Protein AF-W6W4F6-F1 (afdb_monomer_lite)

Foldseek 3Di:
DPDPPDDPCVPCVRQVWDWDDDVLEIEIEHELVCQCSCVDPPNVVVQQVCQQVSVVVVHWYWYDRPPDIDTNHHD
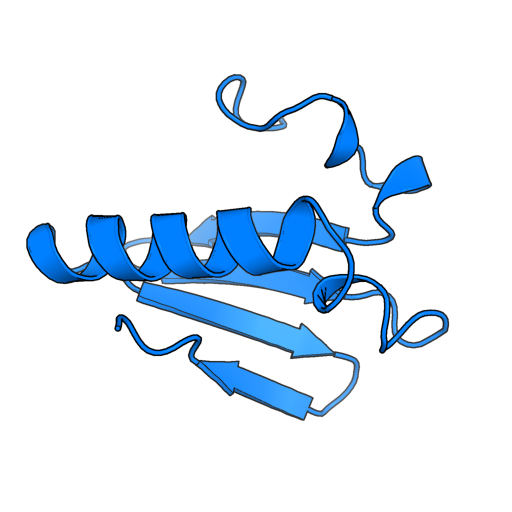
Radius of gyration: 11.51 Å; chains: 1; bounding box: 29×25×23 Å

Secondary structure (DSSP, 8-state):
---TTS-GGG-HHHHSEEEEEETTEEEEEEPTTSTTGGGSTTHHHHHHHHHHHHHHTT-EEEEEETTEEEEE---

Structure (mmCIF, N/CA/C/O backbone):
data_AF-W6W4F6-F1
#
_entry.id   AF-W6W4F6-F1
#
loop_
_atom_site.group_PDB
_atom_site.id
_atom_site.type_symbol
_atom_site.label_atom_id
_atom_site.label_alt_id
_atom_site.label_comp_id
_atom_site.label_asym_id
_atom_site.label_entity_id
_atom_site.label_seq_id
_atom_site.pdbx_PDB_ins_code
_atom_site.Cartn_x
_atom_site.Cartn_y
_atom_site.Cartn_z
_atom_site.occupancy
_atom_site.B_iso_or_equiv
_atom_site.auth_seq_id
_atom_site.auth_comp_id
_atom_site.auth_asym_id
_atom_site.auth_atom_id
_atom_site.pdbx_PDB_model_num
ATOM 1 N N . MET A 1 1 ? 1.941 15.409 -4.459 1.00 40.16 1 MET A N 1
ATOM 2 C CA . MET A 1 1 ? 1.994 15.987 -3.105 1.00 40.16 1 MET A CA 1
ATOM 3 C C . MET A 1 1 ? 1.758 14.807 -2.185 1.00 40.16 1 MET A C 1
ATOM 5 O O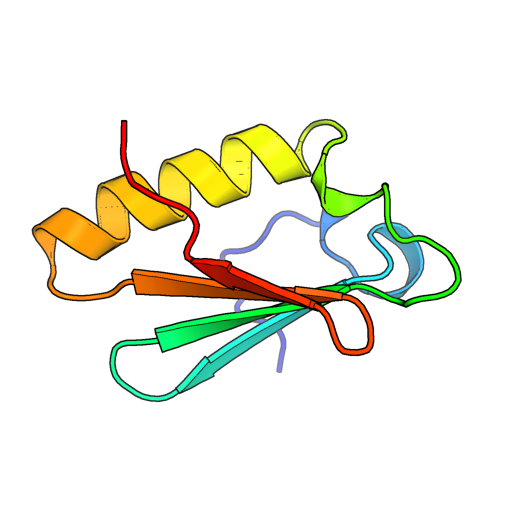 . MET A 1 1 ? 0.689 14.226 -2.269 1.00 40.16 1 MET A O 1
ATOM 9 N N . THR A 1 2 ? 2.801 14.327 -1.510 1.00 41.78 2 THR A N 1
ATOM 10 C CA . THR A 1 2 ? 2.707 13.217 -0.553 1.00 41.78 2 THR A CA 1
ATOM 11 C C . THR A 1 2 ? 1.799 13.664 0.584 1.00 41.78 2 THR A C 1
ATOM 13 O O . THR A 1 2 ? 1.984 14.765 1.104 1.00 41.78 2 THR A O 1
ATOM 16 N N . ASP A 1 3 ? 0.796 12.856 0.912 1.00 49.50 3 ASP A N 1
ATOM 17 C CA . ASP A 1 3 ? -0.065 13.088 2.068 1.00 49.50 3 ASP A CA 1
ATOM 18 C C . ASP A 1 3 ? 0.812 13.299 3.309 1.00 49.50 3 ASP A C 1
ATOM 20 O O . ASP A 1 3 ? 1.678 12.480 3.617 1.00 49.50 3 ASP A O 1
ATOM 24 N N . THR A 1 4 ? 0.625 14.413 4.018 1.00 49.88 4 THR A N 1
ATOM 25 C CA . THR A 1 4 ? 1.440 14.801 5.187 1.00 49.88 4 THR A CA 1
ATOM 26 C C . THR A 1 4 ? 1.218 13.902 6.410 1.00 49.88 4 THR A C 1
ATOM 28 O O . THR A 1 4 ? 1.754 14.170 7.480 1.00 49.88 4 THR A O 1
ATOM 31 N N . THR A 1 5 ? 0.401 12.857 6.275 1.00 59.22 5 THR A N 1
ATOM 32 C CA . THR A 1 5 ? 0.051 11.899 7.329 1.00 59.22 5 THR A CA 1
ATOM 33 C C . THR A 1 5 ? 0.893 10.627 7.299 1.00 59.22 5 THR A C 1
ATOM 35 O O . THR A 1 5 ? 0.736 9.784 8.178 1.00 59.22 5 THR A O 1
ATOM 38 N N . VAL A 1 6 ? 1.755 10.456 6.295 1.00 67.44 6 VAL A N 1
ATOM 39 C CA . VAL A 1 6 ? 2.583 9.256 6.141 1.00 67.44 6 VAL A CA 1
ATOM 40 C C . VAL A 1 6 ? 3.983 9.524 6.710 1.00 67.44 6 VAL A C 1
ATOM 42 O O . VAL A 1 6 ? 4.560 10.574 6.430 1.00 67.44 6 VAL A O 1
ATOM 45 N N . SER A 1 7 ? 4.509 8.601 7.532 1.00 78.88 7 SER A N 1
ATOM 46 C CA . SER A 1 7 ? 5.838 8.716 8.170 1.00 78.88 7 SER A CA 1
ATOM 47 C C . SER A 1 7 ? 6.942 9.027 7.149 1.00 78.88 7 SER A C 1
ATOM 49 O O . SER A 1 7 ? 6.856 8.623 5.988 1.00 78.88 7 SER A O 1
ATOM 51 N N . GLU A 1 8 ? 8.021 9.683 7.586 1.00 86.88 8 GLU A N 1
ATOM 52 C CA . GLU A 1 8 ? 9.202 9.949 6.753 1.00 86.88 8 GLU A CA 1
ATOM 53 C C . GLU A 1 8 ? 9.815 8.669 6.162 1.00 86.88 8 GLU A C 1
ATOM 55 O O . GLU A 1 8 ? 10.405 8.727 5.081 1.00 86.88 8 GLU A O 1
ATOM 60 N N . ASP A 1 9 ? 9.620 7.520 6.816 1.00 89.69 9 ASP A N 1
ATOM 61 C CA . ASP A 1 9 ? 10.061 6.204 6.336 1.00 89.69 9 ASP A CA 1
ATOM 62 C C . ASP A 1 9 ? 9.443 5.839 4.979 1.00 89.69 9 ASP A C 1
ATOM 64 O O . ASP A 1 9 ? 10.058 5.144 4.173 1.00 89.69 9 ASP A O 1
ATOM 68 N N . TRP A 1 10 ? 8.248 6.354 4.675 1.00 92.44 10 TRP A N 1
ATOM 69 C CA . TRP A 1 10 ? 7.537 6.084 3.425 1.00 92.44 10 TRP A CA 1
ATOM 70 C C . TRP A 1 10 ? 8.018 6.911 2.236 1.00 92.44 10 TRP A C 1
ATOM 72 O O . TRP A 1 10 ? 7.504 6.727 1.128 1.00 92.44 10 TRP A O 1
ATOM 82 N N . GLN A 1 11 ? 9.005 7.794 2.419 1.00 91.50 11 GLN A N 1
ATOM 83 C CA . GLN A 1 11 ? 9.618 8.513 1.305 1.00 91.50 11 GLN A CA 1
ATOM 84 C C . GLN A 1 11 ? 10.021 7.527 0.195 1.00 91.50 11 GLN A C 1
ATOM 86 O O . GLN A 1 11 ? 10.765 6.587 0.478 1.00 91.50 11 GLN A O 1
ATOM 91 N N . PRO A 1 12 ? 9.613 7.735 -1.073 1.00 93.25 12 PRO A N 1
ATOM 92 C CA . PRO A 1 12 ? 9.759 6.709 -2.113 1.00 93.25 12 PRO A CA 1
ATOM 93 C C . PRO A 1 12 ? 11.198 6.239 -2.347 1.00 93.25 12 PRO A C 1
ATOM 95 O O . PRO A 1 12 ? 11.445 5.078 -2.664 1.00 93.25 12 PRO A O 1
ATOM 98 N N . LEU A 1 13 ? 12.174 7.131 -2.155 1.00 92.19 13 LEU A N 1
ATOM 99 C CA . LEU A 1 13 ? 13.593 6.795 -2.278 1.00 92.19 13 LEU A CA 1
ATOM 100 C C . LEU A 1 13 ? 14.076 5.820 -1.190 1.00 92.19 13 LEU A C 1
ATOM 102 O O . LEU A 1 13 ? 15.011 5.060 -1.456 1.00 92.19 13 LEU A O 1
ATOM 106 N N . LEU A 1 14 ? 13.442 5.831 -0.012 1.00 93.12 14 LEU A N 1
ATOM 107 C CA . LEU A 1 14 ? 13.732 4.964 1.133 1.00 93.12 14 LEU A CA 1
ATOM 108 C C . LEU A 1 14 ? 12.882 3.690 1.095 1.00 93.12 14 LEU A C 1
ATOM 110 O O . LEU A 1 14 ? 13.429 2.588 1.075 1.00 93.12 14 LEU A O 1
ATOM 114 N N . SER A 1 15 ? 11.560 3.846 1.027 1.00 95.62 15 SER A N 1
ATOM 115 C CA . SER A 1 15 ? 10.594 2.746 1.091 1.00 95.62 15 SER A CA 1
ATOM 116 C C . SER A 1 15 ? 10.571 1.880 -0.162 1.00 95.62 15 SER A C 1
ATOM 118 O O . SER A 1 15 ? 10.168 0.722 -0.095 1.00 95.62 15 SER A O 1
ATOM 120 N N . LYS A 1 16 ? 11.004 2.437 -1.303 1.00 97.44 16 LYS A N 1
ATOM 121 C CA . LYS A 1 16 ? 10.812 1.851 -2.638 1.00 97.44 16 LYS A CA 1
ATOM 122 C C . LYS A 1 16 ? 9.335 1.655 -2.978 1.00 97.44 16 LYS A C 1
ATOM 124 O O . LYS A 1 16 ? 8.975 0.765 -3.742 1.00 97.44 16 LYS A O 1
ATOM 129 N N . MET A 1 17 ? 8.478 2.492 -2.394 1.00 96.88 17 MET A N 1
ATOM 130 C CA . MET A 1 17 ? 7.037 2.434 -2.579 1.00 96.88 17 MET A CA 1
ATOM 131 C C . MET A 1 17 ? 6.449 3.809 -2.883 1.00 96.88 17 MET A C 1
ATOM 133 O O . MET A 1 17 ? 6.927 4.838 -2.405 1.00 96.88 17 MET A O 1
ATOM 137 N N . LEU A 1 18 ? 5.376 3.818 -3.669 1.00 95.12 18 LEU A N 1
ATOM 138 C CA . LEU A 1 18 ? 4.511 4.980 -3.863 1.00 95.12 18 LEU A CA 1
ATOM 139 C C . LEU A 1 18 ? 3.145 4.703 -3.250 1.00 95.12 18 LEU A C 1
ATOM 141 O O . LEU A 1 18 ? 2.597 3.620 -3.424 1.00 95.12 18 LEU A O 1
ATOM 145 N N . VAL A 1 19 ? 2.590 5.708 -2.577 1.00 93.88 19 VAL A N 1
ATOM 146 C CA . VAL A 1 19 ? 1.282 5.643 -1.919 1.00 93.88 19 VAL A CA 1
ATOM 147 C C . VAL A 1 19 ? 0.406 6.761 -2.463 1.00 93.88 19 VAL A C 1
ATOM 149 O O . VAL A 1 19 ? 0.838 7.915 -2.501 1.00 93.88 19 VAL A O 1
ATOM 152 N N . TYR A 1 20 ? -0.813 6.441 -2.889 1.00 92.06 20 TYR A N 1
ATOM 153 C CA . TYR A 1 20 ? -1.795 7.449 -3.293 1.00 92.06 20 TYR A CA 1
ATOM 154 C C . TYR A 1 20 ? -3.236 6.944 -3.161 1.00 92.06 20 TYR A C 1
ATOM 156 O O . TYR A 1 20 ? -3.511 5.750 -3.277 1.00 92.06 20 TYR A O 1
ATOM 164 N N . GLU A 1 21 ? -4.173 7.867 -2.945 1.00 92.62 21 GLU A N 1
ATOM 165 C CA . GLU A 1 21 ? -5.606 7.568 -2.858 1.00 92.62 21 GLU A CA 1
ATOM 166 C C . GLU A 1 21 ? -6.326 7.756 -4.203 1.00 92.62 21 GLU A C 1
ATOM 168 O O . GLU A 1 21 ? -6.076 8.709 -4.944 1.00 92.62 21 GLU A O 1
ATOM 173 N N . GLN A 1 22 ? -7.270 6.862 -4.501 1.00 90.38 22 GLN A N 1
ATOM 174 C CA . GLN A 1 22 ? -8.207 6.950 -5.620 1.00 90.38 22 GLN A CA 1
ATOM 175 C C . GLN A 1 22 ? -9.603 6.521 -5.158 1.00 90.38 22 GLN A C 1
ATOM 177 O O . GLN A 1 22 ? -9.942 5.337 -5.132 1.00 90.38 22 GLN A O 1
ATOM 182 N N . GLY A 1 23 ? -10.438 7.492 -4.782 1.00 94.19 23 GLY A N 1
ATOM 183 C CA . GLY A 1 23 ? -11.767 7.205 -4.237 1.00 94.19 23 GLY A CA 1
ATOM 184 C C . GLY A 1 23 ? -11.670 6.360 -2.955 1.00 94.19 23 GLY A C 1
ATOM 185 O O . GLY A 1 23 ? -11.007 6.792 -2.013 1.00 94.19 23 GLY A O 1
ATOM 186 N N . PRO A 1 24 ? -12.314 5.178 -2.877 1.00 95.88 24 PRO A N 1
ATOM 187 C CA . PRO A 1 24 ? -12.223 4.311 -1.702 1.00 95.88 24 PRO A CA 1
ATOM 188 C C . PRO A 1 24 ? -10.911 3.510 -1.617 1.00 95.88 24 PRO A C 1
ATOM 190 O O . PRO A 1 24 ? -10.660 2.874 -0.596 1.00 95.88 24 PRO A O 1
ATOM 193 N N . GLN A 1 25 ? -10.083 3.508 -2.665 1.00 97.19 25 GLN A N 1
ATOM 194 C CA . GLN A 1 25 ? -8.867 2.702 -2.728 1.00 97.19 25 GLN A CA 1
ATOM 195 C C . GLN A 1 25 ? -7.636 3.511 -2.309 1.00 97.19 25 GLN A C 1
ATOM 197 O O . GLN A 1 25 ? -7.316 4.525 -2.929 1.00 97.19 25 GLN A O 1
ATOM 202 N N . LEU A 1 26 ? -6.890 3.014 -1.326 1.00 96.19 26 LEU A N 1
ATOM 203 C CA . LEU A 1 26 ? -5.499 3.393 -1.095 1.00 96.19 26 LEU A CA 1
ATOM 204 C C . LEU A 1 26 ? -4.604 2.439 -1.895 1.00 96.19 26 LEU A C 1
ATOM 206 O O . LEU A 1 26 ? -4.667 1.224 -1.711 1.00 96.19 26 LEU A O 1
ATOM 210 N N . THR A 1 27 ? -3.799 2.979 -2.804 1.00 96.56 27 THR A N 1
ATOM 211 C CA . THR A 1 27 ? -2.945 2.192 -3.700 1.00 96.56 27 THR A CA 1
ATOM 212 C C . THR A 1 27 ? -1.491 2.300 -3.292 1.00 96.56 27 THR A C 1
ATOM 214 O O . THR A 1 27 ? -0.979 3.406 -3.115 1.00 96.56 27 THR A O 1
ATOM 217 N N . ILE A 1 28 ? -0.836 1.146 -3.188 1.00 97.19 28 ILE A N 1
ATOM 218 C CA . ILE A 1 28 ? 0.584 1.014 -2.884 1.00 97.19 28 ILE A CA 1
ATOM 219 C C . ILE A 1 28 ? 1.261 0.387 -4.092 1.00 97.19 28 ILE A C 1
ATOM 221 O O . ILE A 1 28 ? 0.917 -0.726 -4.478 1.00 97.19 28 ILE A O 1
ATOM 225 N N . LEU A 1 29 ? 2.209 1.091 -4.697 1.00 97.12 29 LEU A N 1
ATOM 226 C CA . LEU A 1 29 ? 3.043 0.540 -5.761 1.00 97.12 29 LEU A CA 1
ATOM 227 C C . LEU A 1 29 ? 4.404 0.202 -5.170 1.00 97.12 29 LEU A C 1
ATOM 229 O O . LEU A 1 29 ? 5.097 1.104 -4.705 1.00 97.12 29 LEU A O 1
ATOM 233 N N . VAL A 1 30 ? 4.771 -1.072 -5.191 1.00 98.00 30 VAL A N 1
ATOM 234 C CA . VAL A 1 30 ? 6.084 -1.569 -4.781 1.00 98.00 30 VAL A CA 1
ATOM 235 C C . VAL A 1 30 ? 6.989 -1.618 -6.001 1.00 98.00 30 VAL A C 1
ATOM 237 O O . VAL A 1 30 ? 6.598 -2.120 -7.057 1.00 98.00 30 VAL A O 1
ATOM 240 N N . ASP A 1 31 ? 8.201 -1.094 -5.849 1.00 97.31 31 ASP A N 1
ATOM 241 C CA . ASP A 1 31 ? 9.266 -1.262 -6.829 1.00 97.31 31 ASP A CA 1
ATOM 242 C C . ASP A 1 31 ? 9.529 -2.764 -7.065 1.00 97.31 31 ASP A C 1
ATOM 244 O O . ASP A 1 31 ? 9.881 -3.474 -6.116 1.00 97.31 31 ASP A O 1
ATOM 248 N N . PRO A 1 32 ? 9.369 -3.273 -8.300 1.00 95.81 32 PRO A N 1
ATOM 249 C CA . PRO A 1 32 ? 9.567 -4.688 -8.602 1.00 95.81 32 PRO A CA 1
ATOM 250 C C . PRO A 1 32 ? 11.011 -5.166 -8.391 1.00 95.81 32 PRO A C 1
ATOM 252 O O . PRO A 1 32 ? 11.212 -6.364 -8.208 1.00 95.81 32 PRO A O 1
ATOM 255 N N . ASP A 1 33 ? 12.001 -4.266 -8.358 1.00 97.06 33 ASP A N 1
ATOM 256 C CA . ASP A 1 33 ? 13.385 -4.616 -8.004 1.00 97.06 33 ASP A CA 1
ATOM 257 C C . ASP A 1 33 ? 13.554 -4.856 -6.489 1.00 97.06 33 ASP A C 1
ATOM 259 O O . ASP A 1 33 ? 14.570 -5.391 -6.037 1.00 97.06 33 ASP A O 1
ATOM 263 N N . HIS A 1 34 ? 12.551 -4.481 -5.688 1.00 96.81 34 HIS A N 1
ATOM 264 C CA . HIS A 1 34 ? 12.542 -4.574 -4.230 1.00 96.81 34 HIS A CA 1
ATOM 265 C C . HIS A 1 34 ? 11.217 -5.166 -3.689 1.00 96.81 34 HIS A C 1
ATOM 267 O O . HIS A 1 34 ? 10.591 -4.571 -2.803 1.00 96.81 34 HIS A O 1
ATOM 273 N N . PRO A 1 35 ? 10.792 -6.359 -4.152 1.00 96.50 35 PRO A N 1
ATOM 274 C CA . PRO A 1 35 ? 9.436 -6.883 -3.945 1.00 96.50 35 PRO A CA 1
ATOM 275 C C . PRO A 1 35 ? 9.105 -7.215 -2.482 1.00 96.50 35 PRO A C 1
ATOM 277 O O . PRO A 1 35 ? 7.938 -7.255 -2.100 1.00 96.50 35 PRO A O 1
ATOM 280 N N . ASP A 1 36 ? 10.121 -7.409 -1.640 1.00 96.25 36 ASP A N 1
ATOM 281 C CA . ASP A 1 36 ? 9.952 -7.759 -0.226 1.00 96.25 36 ASP A CA 1
ATOM 282 C C . ASP A 1 36 ? 9.949 -6.536 0.705 1.00 96.25 36 ASP A C 1
ATOM 284 O O . ASP A 1 36 ? 9.796 -6.682 1.919 1.00 96.25 36 ASP A O 1
ATOM 288 N N . MET A 1 37 ? 10.147 -5.317 0.183 1.00 96.06 37 MET A N 1
ATOM 289 C CA . MET A 1 37 ? 10.259 -4.118 1.026 1.00 96.06 37 MET A CA 1
ATOM 290 C C . MET A 1 37 ? 8.995 -3.848 1.839 1.00 96.06 37 MET A C 1
ATOM 292 O O . MET A 1 37 ? 9.103 -3.525 3.017 1.00 96.06 37 MET A O 1
ATOM 296 N N . TRP A 1 38 ? 7.813 -4.053 1.258 1.00 96.12 38 TRP A N 1
ATOM 297 C CA . TRP A 1 38 ? 6.529 -3.807 1.923 1.00 96.12 38 TRP A CA 1
ATOM 298 C C . TRP A 1 38 ? 6.258 -4.728 3.124 1.00 96.12 38 TRP A C 1
ATOM 300 O O . TRP A 1 38 ? 5.431 -4.403 3.970 1.00 96.12 38 TRP A O 1
ATOM 310 N N . GLN A 1 39 ? 6.951 -5.868 3.212 1.00 96.69 39 GLN A N 1
ATOM 311 C CA . GLN A 1 39 ? 6.817 -6.824 4.318 1.00 96.69 39 GLN A CA 1
ATOM 312 C C . GLN A 1 39 ? 7.690 -6.457 5.522 1.00 96.69 39 GLN A C 1
ATOM 314 O O . GLN A 1 39 ? 7.580 -7.072 6.581 1.00 96.69 39 GLN A O 1
ATOM 319 N N . LYS A 1 40 ? 8.594 -5.486 5.367 1.00 96.88 40 LYS A N 1
ATOM 320 C CA . LYS A 1 40 ? 9.467 -5.031 6.449 1.00 96.88 40 LYS A CA 1
ATOM 321 C C . LYS A 1 40 ? 8.746 -4.012 7.317 1.00 96.88 40 LYS A C 1
ATOM 323 O O . LYS A 1 40 ? 7.868 -3.290 6.855 1.00 96.88 40 LYS A O 1
ATOM 328 N N . GLU A 1 41 ? 9.177 -3.913 8.567 1.00 94.75 41 GLU A N 1
ATOM 329 C CA . GLU A 1 41 ? 8.759 -2.822 9.441 1.00 94.75 41 GLU A CA 1
ATOM 330 C C . GLU A 1 41 ? 9.417 -1.495 9.017 1.00 94.75 41 GLU A C 1
ATOM 332 O O . GLU A 1 41 ? 10.576 -1.508 8.582 1.00 94.75 41 GLU A O 1
ATOM 337 N N . PRO A 1 42 ? 8.708 -0.356 9.141 1.00 94.75 42 PRO A N 1
ATOM 338 C CA . PRO A 1 42 ? 7.354 -0.214 9.707 1.00 94.75 42 PRO A CA 1
ATOM 339 C C . PRO A 1 42 ? 6.211 -0.501 8.711 1.00 94.75 42 PRO A C 1
ATOM 341 O O . PRO A 1 42 ? 5.037 -0.496 9.078 1.00 94.75 42 PRO A O 1
ATOM 344 N N . TYR A 1 43 ? 6.539 -0.747 7.441 1.00 95.56 43 TYR A N 1
ATO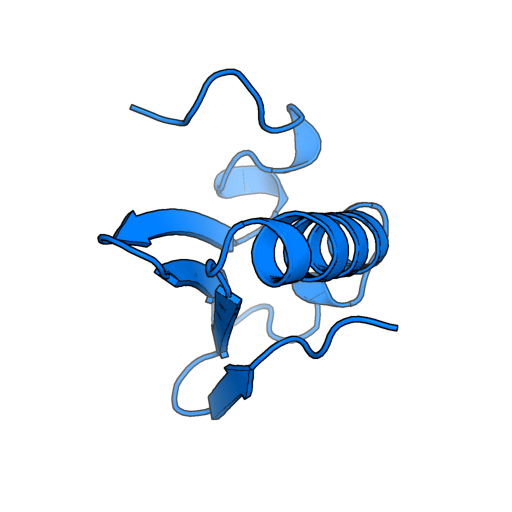M 345 C CA . TYR A 1 43 ? 5.576 -0.760 6.339 1.00 95.56 43 TYR A CA 1
ATOM 346 C C . TYR A 1 43 ? 4.487 -1.817 6.493 1.00 95.56 43 TYR A C 1
ATOM 348 O O . TYR A 1 43 ? 3.319 -1.526 6.254 1.00 95.56 43 TYR A O 1
ATOM 356 N N . PHE A 1 44 ? 4.847 -3.029 6.916 1.00 96.00 44 PHE A N 1
ATOM 357 C CA . PHE A 1 44 ? 3.870 -4.100 7.096 1.00 96.00 44 PHE A CA 1
ATOM 358 C C . PHE A 1 44 ? 2.809 -3.737 8.145 1.00 96.00 44 PHE A C 1
ATOM 360 O O . PHE A 1 44 ? 1.609 -3.858 7.884 1.00 96.00 44 PHE A O 1
ATOM 367 N N . SER A 1 45 ? 3.242 -3.231 9.304 1.00 95.25 45 SER A N 1
ATOM 368 C CA . SER A 1 45 ? 2.338 -2.779 10.365 1.00 95.25 45 SER A CA 1
ATOM 369 C C . SER A 1 45 ? 1.464 -1.606 9.920 1.00 95.25 45 SER A C 1
ATOM 371 O O . SER A 1 45 ? 0.262 -1.593 10.195 1.00 95.25 45 SER A O 1
ATOM 373 N N . ASP A 1 46 ? 2.034 -0.651 9.186 1.00 95.75 46 ASP A N 1
ATOM 374 C CA . ASP A 1 46 ? 1.302 0.501 8.659 1.00 95.75 46 ASP A CA 1
ATOM 375 C C . ASP A 1 46 ? 0.221 0.081 7.653 1.00 95.75 46 ASP A C 1
ATOM 377 O O . ASP A 1 46 ? -0.928 0.510 7.762 1.00 95.75 46 ASP A O 1
ATOM 381 N N . LEU A 1 47 ? 0.547 -0.821 6.721 1.00 96.12 47 LEU A N 1
ATOM 382 C CA . LEU A 1 47 ? -0.409 -1.371 5.755 1.00 96.12 47 LEU A CA 1
ATOM 383 C C . LEU A 1 47 ? -1.581 -2.062 6.453 1.00 96.12 47 LEU A C 1
ATOM 385 O O . LEU A 1 47 ? -2.738 -1.862 6.073 1.00 96.12 47 LEU A O 1
ATOM 389 N N . GLN A 1 48 ? -1.293 -2.841 7.497 1.00 97.31 48 GLN A N 1
ATOM 390 C CA . GLN A 1 48 ? -2.322 -3.514 8.280 1.00 97.31 48 GLN A CA 1
ATOM 391 C C . GLN A 1 48 ? -3.209 -2.512 9.031 1.00 97.31 48 GLN A C 1
ATOM 393 O O . GLN A 1 48 ? -4.435 -2.654 9.056 1.00 97.31 48 GLN A O 1
ATOM 398 N N . ALA A 1 49 ? -2.611 -1.468 9.610 1.00 95.88 49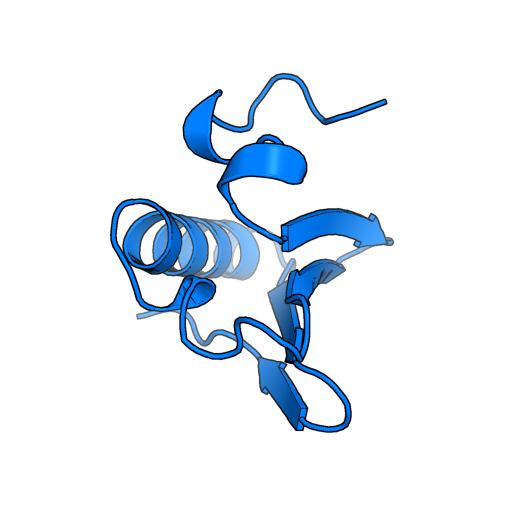 ALA A N 1
ATOM 399 C CA . ALA A 1 49 ? -3.344 -0.401 10.281 1.00 95.88 49 ALA A CA 1
ATOM 400 C C . ALA A 1 49 ? -4.253 0.361 9.305 1.00 95.88 49 ALA A C 1
ATOM 402 O O . ALA A 1 49 ? -5.417 0.620 9.621 1.00 95.88 49 ALA A O 1
ATOM 403 N N . TRP A 1 50 ? -3.764 0.675 8.104 1.00 95.62 50 TRP A N 1
ATOM 404 C CA . TRP A 1 50 ? -4.553 1.338 7.066 1.00 95.62 50 TRP A CA 1
ATOM 405 C C . TRP A 1 50 ? -5.702 0.469 6.567 1.00 95.62 50 TRP A C 1
ATOM 407 O O . TRP A 1 50 ? -6.805 0.986 6.398 1.00 95.62 50 TRP A O 1
ATOM 417 N N . ALA A 1 51 ? -5.494 -0.840 6.399 1.00 97.19 51 ALA A N 1
ATOM 418 C CA . ALA A 1 51 ? -6.568 -1.770 6.057 1.00 97.19 51 ALA A CA 1
ATOM 419 C C . ALA A 1 51 ? -7.653 -1.804 7.149 1.00 97.19 51 ALA A C 1
ATOM 421 O O . ALA A 1 51 ? -8.838 -1.665 6.847 1.00 97.19 51 ALA A O 1
ATOM 422 N N . ASN A 1 52 ? -7.251 -1.881 8.422 1.00 96.94 52 ASN A N 1
ATOM 423 C CA . ASN A 1 52 ? -8.166 -1.909 9.568 1.00 96.94 52 ASN A CA 1
ATOM 424 C C . ASN A 1 52 ? -8.983 -0.621 9.725 1.00 96.94 52 ASN A C 1
ATOM 426 O O . ASN A 1 52 ? -10.165 -0.662 10.071 1.00 96.94 52 ASN A O 1
ATOM 430 N N . VAL A 1 53 ? -8.358 0.539 9.513 1.00 95.00 53 VAL A N 1
ATOM 431 C CA . VAL A 1 53 ? -9.056 1.831 9.550 1.00 95.00 53 VAL A CA 1
ATOM 432 C C . VAL A 1 53 ? -9.958 1.978 8.332 1.00 95.00 53 VAL A C 1
ATOM 434 O O . VAL A 1 53 ? -11.107 2.389 8.483 1.00 95.00 53 VAL A O 1
ATOM 437 N N . GLY A 1 54 ? -9.451 1.622 7.150 1.00 94.62 54 GLY A N 1
ATOM 438 C CA . GLY A 1 54 ? -10.163 1.721 5.885 1.00 94.62 54 GLY A CA 1
ATOM 439 C C . GLY A 1 54 ? -11.470 0.940 5.895 1.00 94.62 54 GLY A C 1
ATOM 440 O O . GLY A 1 54 ? -12.509 1.509 5.565 1.00 94.62 54 GLY A O 1
ATOM 441 N N . ASP A 1 55 ? -11.443 -0.305 6.369 1.00 96.50 55 ASP A N 1
ATOM 442 C CA . ASP A 1 55 ? -12.618 -1.180 6.427 1.00 96.50 55 ASP A CA 1
ATOM 443 C C . ASP A 1 55 ? -13.795 -0.533 7.181 1.00 96.50 55 ASP A C 1
ATOM 445 O O . ASP A 1 55 ? -14.929 -0.503 6.699 1.00 96.50 55 ASP A O 1
ATOM 449 N N . ARG A 1 56 ? -13.508 0.139 8.305 1.00 95.62 56 ARG A N 1
ATOM 450 C CA . ARG A 1 56 ? -14.514 0.838 9.130 1.00 95.62 56 ARG A CA 1
ATOM 451 C C . ARG A 1 56 ? -15.165 2.031 8.430 1.00 95.62 56 ARG A C 1
ATOM 453 O O . ARG A 1 56 ? -16.235 2.467 8.852 1.00 95.62 56 ARG A O 1
ATOM 460 N N . ILE A 1 57 ? -14.518 2.583 7.405 1.00 94.94 57 ILE A N 1
ATOM 461 C CA . ILE A 1 57 ? -14.976 3.762 6.655 1.00 94.94 57 ILE A CA 1
ATOM 462 C C . ILE A 1 57 ? -15.275 3.447 5.182 1.00 94.94 57 ILE A C 1
ATOM 464 O O . ILE A 1 57 ? -15.452 4.368 4.385 1.00 94.94 57 ILE A O 1
ATOM 468 N N . GLY A 1 58 ? -15.341 2.163 4.808 1.00 95.81 58 GLY A N 1
ATOM 469 C CA . GLY A 1 58 ? -15.619 1.726 3.437 1.00 95.81 58 GLY A CA 1
ATOM 470 C C . GLY A 1 58 ? -14.478 1.980 2.442 1.00 95.81 58 GLY A C 1
ATOM 471 O O . GLY A 1 58 ? -14.720 2.022 1.234 1.00 95.81 58 GLY A O 1
ATOM 472 N N . LYS A 1 59 ? -13.249 2.165 2.933 1.00 96.69 59 LYS A N 1
ATOM 473 C CA . LYS A 1 59 ? -12.014 2.221 2.140 1.00 96.69 59 LYS A CA 1
ATOM 474 C C . LYS A 1 59 ? -11.274 0.876 2.185 1.00 96.69 59 LYS A C 1
ATOM 476 O O . LYS A 1 59 ? -11.524 0.048 3.054 1.00 96.69 59 LYS A O 1
ATOM 481 N N . TYR A 1 60 ? -10.343 0.652 1.264 1.00 97.31 60 TYR A N 1
ATOM 482 C CA . TYR A 1 60 ? -9.523 -0.563 1.217 1.00 97.31 60 TYR A CA 1
ATOM 483 C C . TYR A 1 60 ? -8.133 -0.288 0.639 1.00 97.31 60 TYR A C 1
ATOM 485 O O . TYR A 1 60 ? -7.934 0.692 -0.077 1.00 97.31 60 TYR A O 1
ATOM 493 N N . VAL A 1 61 ? -7.171 -1.164 0.941 1.00 97.94 61 VAL A N 1
ATOM 494 C CA . VAL A 1 61 ? -5.773 -1.031 0.509 1.00 97.94 61 VAL A CA 1
ATOM 495 C C . VAL A 1 61 ? -5.449 -2.086 -0.545 1.00 97.94 61 VAL A C 1
ATOM 497 O O . VAL A 1 61 ? -5.641 -3.280 -0.305 1.00 97.94 61 VAL A O 1
ATOM 500 N N . ILE A 1 62 ? -4.939 -1.653 -1.698 1.00 98.19 62 ILE A N 1
ATOM 501 C CA . ILE A 1 62 ? -4.433 -2.532 -2.759 1.00 98.19 62 ILE A CA 1
ATOM 502 C C . ILE A 1 62 ? -2.940 -2.283 -2.947 1.00 98.19 62 ILE A C 1
ATOM 504 O O . ILE A 1 62 ? -2.508 -1.152 -3.164 1.00 98.19 62 ILE A O 1
ATOM 508 N N . LEU A 1 63 ? -2.169 -3.360 -2.900 1.00 98.00 63 LEU A N 1
ATOM 509 C CA . LEU A 1 63 ? -0.744 -3.396 -3.165 1.00 98.00 63 LEU A CA 1
ATOM 510 C C . LEU A 1 63 ? -0.491 -4.000 -4.547 1.00 98.00 63 LEU A C 1
ATOM 512 O O . LEU A 1 63 ? -0.995 -5.076 -4.864 1.00 98.00 63 LEU A O 1
ATOM 516 N N . PHE A 1 64 ? 0.311 -3.309 -5.345 1.00 97.81 64 PHE A N 1
ATOM 517 C CA . PHE A 1 64 ? 0.824 -3.770 -6.627 1.00 97.81 64 PHE A CA 1
ATOM 518 C C . PHE A 1 64 ? 2.328 -3.989 -6.501 1.00 97.81 64 PHE A C 1
ATOM 520 O O . PHE A 1 64 ? 3.042 -3.097 -6.048 1.00 97.81 64 PHE A O 1
ATOM 527 N N . CYS A 1 65 ? 2.812 -5.149 -6.926 1.00 96.75 65 CYS A N 1
ATOM 528 C CA . CYS A 1 65 ? 4.231 -5.476 -6.989 1.00 96.75 65 CYS A CA 1
ATOM 529 C C . CYS A 1 65 ? 4.523 -6.122 -8.347 1.00 96.75 65 CYS A C 1
ATOM 531 O O . CYS A 1 65 ? 4.283 -7.313 -8.547 1.00 96.75 65 CYS A O 1
ATOM 533 N N . GLY A 1 66 ? 4.993 -5.319 -9.306 1.00 90.81 66 GLY A N 1
ATOM 534 C CA . GLY A 1 66 ? 5.040 -5.737 -10.709 1.00 90.81 66 GLY A CA 1
ATOM 535 C C . GLY A 1 66 ? 3.638 -6.099 -11.214 1.00 90.81 66 GLY A C 1
ATOM 536 O O . GLY A 1 66 ? 2.737 -5.262 -11.177 1.00 90.81 66 GLY A O 1
ATOM 537 N N . ASP A 1 67 ? 3.458 -7.352 -11.633 1.00 91.88 67 ASP A N 1
ATOM 538 C CA . ASP A 1 67 ? 2.171 -7.891 -12.096 1.00 91.88 67 ASP A CA 1
ATOM 539 C C . ASP A 1 67 ? 1.325 -8.513 -10.965 1.00 91.88 67 ASP A C 1
ATOM 541 O O . ASP A 1 67 ? 0.169 -8.884 -11.185 1.00 91.88 67 ASP A O 1
ATOM 545 N N . GLU A 1 68 ? 1.876 -8.649 -9.751 1.00 95.44 68 GLU A N 1
ATOM 546 C CA . GLU A 1 68 ? 1.128 -9.157 -8.600 1.00 95.44 68 GLU A CA 1
ATOM 547 C C . GLU A 1 68 ? 0.253 -8.051 -8.005 1.00 95.44 68 GLU A C 1
ATOM 549 O O . GLU A 1 68 ? 0.726 -6.956 -7.695 1.00 95.44 68 GLU A O 1
ATOM 554 N N . VAL A 1 69 ? -1.027 -8.365 -7.797 1.00 97.00 69 VAL A N 1
ATOM 555 C CA . VAL A 1 69 ? -1.989 -7.484 -7.132 1.00 97.00 69 VAL A CA 1
ATOM 556 C C . VAL A 1 69 ? -2.518 -8.177 -5.890 1.00 97.00 69 VAL A C 1
ATOM 558 O O . VAL A 1 69 ? -3.015 -9.303 -5.956 1.00 97.00 69 VAL A O 1
ATOM 561 N N . ARG A 1 70 ? -2.452 -7.487 -4.754 1.00 97.62 70 ARG A N 1
ATOM 562 C CA . ARG A 1 70 ? -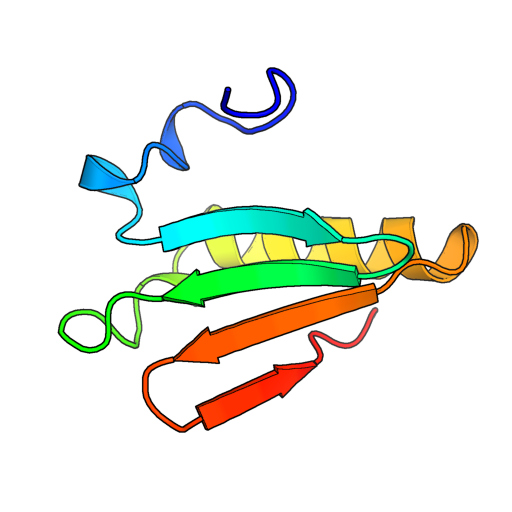2.894 -8.001 -3.461 1.00 97.62 70 ARG A CA 1
ATOM 563 C C . ARG A 1 70 ? -3.749 -6.973 -2.741 1.00 97.62 70 ARG A C 1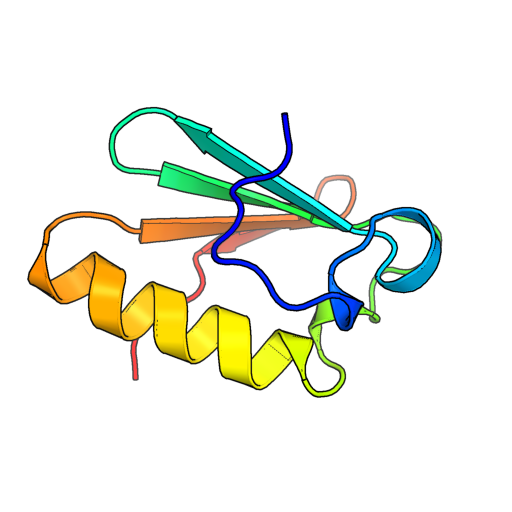
ATOM 565 O O . ARG A 1 70 ? -3.323 -5.845 -2.522 1.00 97.62 70 ARG A O 1
ATOM 572 N N . LYS A 1 71 ? -4.938 -7.377 -2.301 1.00 98.00 71 LYS A N 1
ATOM 573 C CA . LYS A 1 71 ? -5.682 -6.620 -1.293 1.00 98.00 71 LYS A CA 1
ATOM 574 C C . LYS A 1 71 ? -5.098 -6.936 0.081 1.00 98.00 71 LYS A C 1
ATOM 576 O O . LYS A 1 71 ? -4.944 -8.108 0.419 1.00 98.00 71 LYS A O 1
ATOM 581 N N . ILE A 1 72 ? -4.756 -5.908 0.852 1.00 97.81 72 ILE A N 1
ATOM 582 C CA . ILE A 1 72 ? -4.377 -6.096 2.255 1.00 97.81 72 ILE A CA 1
ATOM 583 C C . ILE A 1 72 ? -5.673 -6.248 3.041 1.00 97.81 72 ILE A C 1
ATOM 585 O O . ILE A 1 72 ? -6.482 -5.320 3.098 1.00 97.81 72 ILE A O 1
ATOM 589 N N . GLU A 1 73 ? -5.899 -7.442 3.579 1.00 97.19 73 GLU A N 1
ATOM 590 C CA . GLU A 1 73 ? -7.101 -7.720 4.357 1.00 97.19 73 GLU A CA 1
ATOM 591 C C . GLU A 1 73 ? -6.959 -7.157 5.778 1.00 97.19 73 GLU A C 1
ATOM 593 O O . GLU A 1 73 ? -5.884 -7.274 6.374 1.00 97.19 73 GLU A O 1
ATOM 598 N N . PRO A 1 74 ? -8.013 -6.539 6.337 1.00 94.00 74 PRO A N 1
ATOM 599 C CA . PRO A 1 74 ? -8.039 -6.172 7.746 1.00 94.00 74 PRO A CA 1
ATOM 600 C C . PRO A 1 74 ? -7.984 -7.426 8.643 1.00 94.00 74 PRO A C 1
ATOM 602 O O . PRO A 1 74 ? -8.444 -8.498 8.242 1.00 94.00 74 PRO A O 1
ATOM 605 N N . VAL A 1 75 ? -7.432 -7.285 9.853 1.00 90.00 75 VAL A N 1
ATOM 606 C CA . VAL A 1 75 ? -7.286 -8.345 10.876 1.00 90.00 75 VAL A CA 1
ATOM 607 C C . VAL A 1 75 ? -8.033 -8.023 12.160 1.00 90.00 75 VAL A C 1
ATOM 609 O O . VAL A 1 75 ? -8.108 -6.826 12.528 1.00 90.00 75 VAL A O 1
#

pLDDT: mean 91.65, std 12.54, range [40.16, 98.19]

Sequence (75 aa):
MTDTTVSEDWQPLLSKMLVYEQGPQLTILVDPDHPDMWQKEPYFSDLQAWANVGDRIGKYVILFCGDEVRKIEPV